Protein AF-A0ABD0MLZ3-F1 (afdb_monomer_lite)

InterPro domains:
  IPR042566 L1 transposable element, C-terminal domain [G3DSA:3.30.250.20] (1-63)

Sequence (71 aa):
RRRAQVRDVIRHLKKKGITARSFYPAQLKISLDSGDKSFSPLADALPTLQELGIALETELSKDAERRPPPD

Foldseek 3Di:
DLQVLLVVLCVVCVVVVWHWDADPPRWIWTQDPVGIDIDPRCVVCVVVCVVVVHDDPPPVVPPVPPDDDDD

Structure (mmCIF, N/CA/C/O backbone):
data_AF-A0ABD0MLZ3-F1
#
_entry.id   AF-A0ABD0MLZ3-F1
#
loop_
_atom_site.group_PDB
_atom_site.id
_atom_site.type_symbol
_atom_site.label_atom_id
_atom_site.label_alt_id
_atom_site.label_comp_id
_atom_site.label_asym_id
_atom_site.label_entity_id
_atom_site.label_seq_id
_atom_site.pdbx_PDB_ins_code
_atom_site.Cartn_x
_atom_site.Cartn_y
_atom_site.Cartn_z
_atom_site.occupancy
_atom_site.B_iso_or_equiv
_atom_site.auth_seq_id
_atom_site.auth_comp_id
_atom_site.auth_asym_id
_atom_site.auth_atom_id
_atom_site.pdbx_PDB_model_num
ATOM 1 N N . ARG A 1 1 ? 4.104 -4.125 -15.209 1.00 67.94 1 ARG A N 1
ATOM 2 C CA . ARG A 1 1 ? 4.340 -5.037 -14.062 1.00 67.94 1 ARG A CA 1
ATOM 3 C C . ARG A 1 1 ? 4.253 -4.289 -12.728 1.00 67.94 1 ARG A C 1
ATOM 5 O O . ARG A 1 1 ? 3.236 -4.442 -12.073 1.00 67.94 1 ARG A O 1
ATOM 12 N N . ARG A 1 2 ? 5.169 -3.359 -12.403 1.00 75.31 2 ARG A N 1
ATOM 13 C CA . ARG A 1 2 ? 5.146 -2.587 -11.131 1.00 75.31 2 ARG A CA 1
ATOM 14 C C . ARG A 1 2 ? 3.816 -1.870 -10.822 1.00 75.31 2 ARG A C 1
ATOM 16 O O . ARG A 1 2 ? 3.251 -2.054 -9.757 1.00 75.31 2 ARG A O 1
ATOM 23 N N . ARG A 1 3 ? 3.241 -1.128 -11.780 1.00 78.62 3 ARG A N 1
ATOM 24 C CA . ARG A 1 3 ? 1.927 -0.465 -11.599 1.00 78.62 3 ARG A CA 1
ATOM 25 C C . ARG A 1 3 ? 0.758 -1.437 -11.388 1.00 78.62 3 ARG A C 1
ATOM 27 O O . ARG A 1 3 ? -0.195 -1.082 -10.707 1.00 78.62 3 ARG A O 1
ATOM 34 N N . ALA A 1 4 ? 0.809 -2.635 -11.976 1.00 82.94 4 ALA A N 1
ATOM 35 C CA . ALA A 1 4 ? -0.226 -3.647 -11.770 1.00 82.94 4 ALA A CA 1
ATOM 36 C C . ALA A 1 4 ? -0.167 -4.179 -10.330 1.00 82.94 4 ALA A C 1
ATOM 38 O O . ALA A 1 4 ? -1.184 -4.154 -9.649 1.00 82.94 4 ALA A O 1
ATOM 39 N N . GLN A 1 5 ? 1.040 -4.479 -9.833 1.00 82.62 5 GLN A N 1
ATOM 40 C CA . GLN A 1 5 ? 1.274 -4.864 -8.436 1.00 82.62 5 GLN A CA 1
ATOM 41 C C . GLN A 1 5 ? 0.776 -3.786 -7.460 1.00 82.62 5 GLN A C 1
ATOM 43 O O . GLN A 1 5 ? 0.028 -4.089 -6.538 1.00 82.62 5 GLN A O 1
ATOM 48 N N . VAL A 1 6 ? 1.096 -2.508 -7.705 1.00 84.94 6 VAL A N 1
ATOM 49 C CA . VAL A 1 6 ? 0.591 -1.389 -6.883 1.00 84.94 6 VAL A CA 1
ATOM 50 C C . VAL A 1 6 ? -0.943 -1.332 -6.896 1.00 84.94 6 VAL A C 1
ATOM 52 O O . VAL A 1 6 ? -1.565 -1.118 -5.858 1.00 84.94 6 VAL A O 1
ATOM 55 N N . ARG A 1 7 ? -1.587 -1.558 -8.049 1.00 87.06 7 ARG A N 1
ATOM 56 C CA . ARG A 1 7 ? -3.058 -1.597 -8.141 1.00 87.06 7 ARG A CA 1
ATOM 57 C C . ARG A 1 7 ? -3.662 -2.779 -7.387 1.00 87.06 7 ARG A C 1
ATOM 59 O O . ARG A 1 7 ? -4.712 -2.604 -6.769 1.00 87.06 7 ARG A O 1
ATOM 66 N N . ASP A 1 8 ? -3.025 -3.94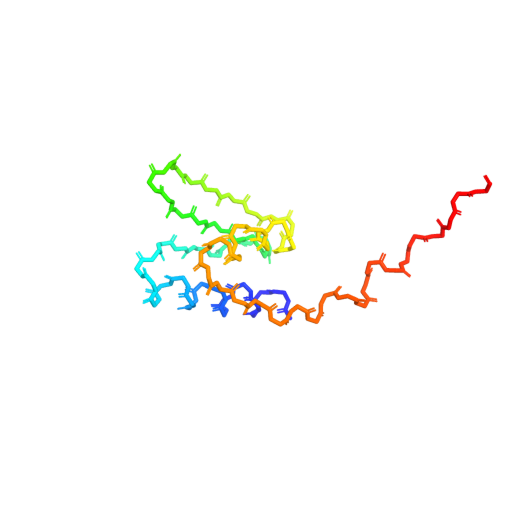6 -7.419 1.00 87.62 8 ASP A N 1
ATOM 67 C CA . ASP A 1 8 ? -3.475 -5.112 -6.657 1.00 87.62 8 ASP A CA 1
ATOM 68 C C . ASP A 1 8 ? -3.356 -4.861 -5.152 1.00 87.62 8 ASP A C 1
ATOM 70 O O . ASP A 1 8 ? -4.319 -5.102 -4.423 1.00 87.62 8 ASP A O 1
ATOM 74 N N . VAL A 1 9 ? -2.258 -4.254 -4.698 1.00 86.31 9 VAL A N 1
ATOM 75 C CA . VAL A 1 9 ? -2.085 -3.810 -3.304 1.00 86.31 9 VAL A CA 1
ATOM 76 C C . VAL A 1 9 ? -3.178 -2.832 -2.890 1.00 86.31 9 VAL A C 1
ATOM 78 O O . VAL A 1 9 ? -3.819 -3.025 -1.861 1.00 86.31 9 VAL A O 1
ATOM 81 N N . ILE A 1 10 ? -3.468 -1.823 -3.717 1.00 89.25 10 ILE A N 1
ATOM 82 C CA . ILE A 1 10 ? -4.553 -0.866 -3.451 1.00 89.25 10 ILE A CA 1
ATOM 83 C C . ILE A 1 10 ? -5.902 -1.582 -3.344 1.00 89.25 10 ILE A C 1
ATOM 85 O O . ILE A 1 10 ? -6.718 -1.221 -2.497 1.00 89.25 10 ILE A O 1
ATOM 89 N N . ARG A 1 11 ? -6.155 -2.611 -4.164 1.00 89.75 11 ARG A N 1
ATOM 90 C CA . ARG A 1 11 ? -7.381 -3.419 -4.065 1.00 89.75 11 ARG A CA 1
ATOM 91 C C . ARG A 1 11 ? -7.468 -4.133 -2.712 1.00 89.75 11 ARG A C 1
ATOM 93 O O . ARG A 1 11 ? -8.547 -4.163 -2.129 1.00 89.75 11 ARG A O 1
ATOM 100 N N . HIS A 1 12 ? -6.359 -4.677 -2.214 1.00 88.69 12 HIS A N 1
ATOM 101 C CA . HIS A 1 12 ? -6.310 -5.358 -0.915 1.00 88.69 12 HIS A CA 1
ATOM 102 C C . HIS A 1 12 ? -6.478 -4.372 0.247 1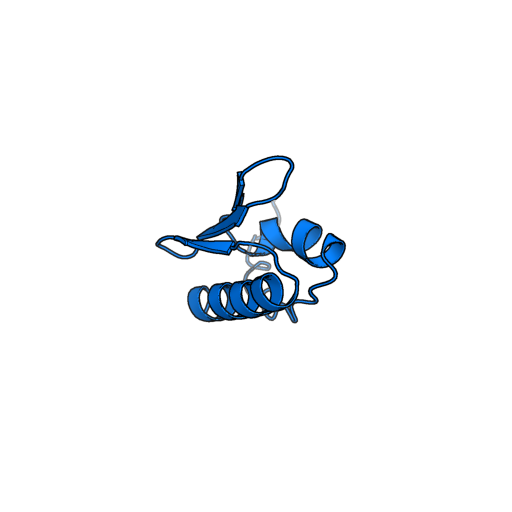.00 88.69 12 HIS A C 1
ATOM 104 O O . HIS A 1 12 ? -7.268 -4.633 1.149 1.00 88.69 12 HIS A O 1
ATOM 110 N N . LEU A 1 13 ? -5.826 -3.207 0.180 1.00 88.44 13 LEU A N 1
ATOM 111 C CA . LEU A 1 13 ? -5.969 -2.132 1.168 1.00 88.44 13 LEU A CA 1
ATOM 112 C C . LEU A 1 13 ? -7.418 -1.637 1.256 1.00 88.44 13 LEU A C 1
ATOM 114 O O . LEU A 1 13 ? -7.980 -1.574 2.346 1.00 88.44 13 LEU A O 1
ATOM 118 N N . LYS A 1 14 ? -8.071 -1.403 0.112 1.00 88.56 14 LYS A N 1
ATOM 119 C CA . LYS A 1 14 ? -9.483 -0.988 0.069 1.00 88.56 14 LYS A CA 1
ATOM 120 C C . LYS A 1 14 ? -10.432 -2.021 0.676 1.00 88.56 14 LYS A C 1
ATOM 122 O O . LYS A 1 14 ? -11.375 -1.633 1.354 1.00 88.56 14 LYS A O 1
ATOM 127 N N . LYS A 1 15 ? -10.181 -3.323 0.474 1.00 88.94 15 LYS A N 1
ATOM 128 C CA . LYS A 1 15 ? -10.966 -4.396 1.117 1.00 88.94 15 LYS A CA 1
ATOM 129 C C . LYS A 1 15 ? -10.862 -4.364 2.646 1.00 88.94 15 LYS A C 1
ATOM 131 O O . LYS A 1 15 ? -11.789 -4.804 3.311 1.00 88.94 15 LYS A O 1
ATOM 136 N N . LYS A 1 16 ? -9.762 -3.836 3.187 1.00 86.25 16 LYS A N 1
ATOM 137 C CA . LYS A 1 16 ? -9.546 -3.642 4.629 1.00 86.25 16 LYS A CA 1
ATOM 138 C C . LYS A 1 16 ? -10.011 -2.271 5.135 1.00 86.25 16 LYS A C 1
ATOM 140 O O . LYS A 1 16 ? -9.751 -1.936 6.281 1.00 86.25 16 LYS A O 1
ATOM 145 N N . GLY A 1 17 ? -10.663 -1.467 4.290 1.00 87.50 17 GLY A N 1
ATOM 146 C CA . GLY A 1 17 ? -11.093 -0.110 4.637 1.00 87.50 17 GLY A CA 1
ATOM 147 C C . GLY A 1 17 ? -9.968 0.931 4.630 1.00 87.50 17 GLY A C 1
ATOM 148 O O . GLY A 1 17 ? -10.194 2.070 5.022 1.00 87.50 17 GLY A O 1
ATOM 149 N N . ILE A 1 18 ? -8.769 0.578 4.157 1.00 88.56 18 ILE A N 1
ATOM 150 C CA . ILE A 1 18 ? -7.615 1.481 4.140 1.00 88.56 18 ILE A CA 1
ATOM 151 C C . ILE A 1 18 ? -7.598 2.261 2.828 1.00 88.56 18 ILE A C 1
ATOM 153 O O . ILE A 1 18 ? -7.643 1.695 1.727 1.00 88.56 18 ILE A O 1
ATOM 157 N N . THR A 1 19 ? -7.494 3.583 2.939 1.00 90.44 19 THR A N 1
ATOM 158 C CA . THR A 1 19 ? -7.427 4.459 1.771 1.00 90.44 19 THR A CA 1
ATOM 159 C C . THR A 1 19 ? -6.027 4.416 1.174 1.00 90.44 19 THR A C 1
ATOM 161 O O . THR A 1 19 ? -5.041 4.742 1.826 1.00 90.44 19 THR A O 1
ATOM 164 N N . ALA A 1 20 ? -5.932 4.031 -0.098 1.00 90.75 20 ALA A N 1
ATOM 165 C CA . ALA A 1 20 ? -4.669 3.999 -0.821 1.00 90.75 20 ALA A CA 1
ATOM 166 C C . ALA A 1 20 ? -4.818 4.500 -2.259 1.00 90.75 20 ALA A C 1
ATOM 168 O O . ALA A 1 20 ? -5.851 4.297 -2.912 1.00 90.75 20 ALA A O 1
ATOM 169 N N . ARG A 1 21 ? -3.771 5.158 -2.762 1.00 90.06 21 ARG A N 1
ATOM 170 C CA . ARG A 1 21 ? -3.698 5.746 -4.105 1.00 90.06 21 ARG A CA 1
ATOM 171 C C . ARG A 1 21 ? -2.389 5.356 -4.788 1.00 90.06 21 ARG A C 1
ATOM 173 O O . ARG A 1 21 ? -1.367 5.171 -4.138 1.00 90.06 21 ARG A O 1
ATOM 180 N N . SER A 1 22 ? -2.429 5.250 -6.115 1.00 87.69 22 SER A N 1
ATOM 181 C CA . SER A 1 22 ? -1.232 5.083 -6.943 1.00 87.69 22 SER A CA 1
ATOM 182 C C . SER A 1 22 ? -0.884 6.427 -7.565 1.00 87.69 22 SER A C 1
ATOM 184 O O . SER A 1 22 ? -1.746 7.027 -8.206 1.00 87.69 22 SER A O 1
ATOM 186 N N . PHE A 1 23 ? 0.369 6.858 -7.438 1.00 85.62 23 PHE A N 1
ATOM 187 C CA . PHE A 1 23 ? 0.908 8.015 -8.157 1.00 85.62 23 PHE A CA 1
ATOM 188 C C . PHE A 1 23 ? 1.916 7.582 -9.224 1.00 85.62 23 PHE A C 1
ATOM 190 O O . PHE A 1 23 ? 2.524 6.508 -9.144 1.00 85.62 23 PHE A O 1
ATOM 197 N N . TYR A 1 24 ? 2.060 8.402 -10.265 1.00 78.00 24 TYR A N 1
ATOM 198 C CA . TYR A 1 24 ? 3.058 8.188 -11.309 1.00 78.00 24 TYR A CA 1
ATOM 199 C C . TYR A 1 24 ? 4.473 8.391 -10.732 1.00 78.00 24 TYR A C 1
ATOM 201 O O . TYR A 1 24 ? 4.659 9.335 -9.969 1.00 78.00 24 TYR A O 1
ATOM 209 N N . PRO A 1 25 ? 5.471 7.551 -11.078 1.00 73.00 25 PRO A N 1
ATOM 210 C CA . PRO A 1 25 ? 5.421 6.455 -12.056 1.00 73.00 25 PRO A CA 1
ATOM 211 C C . PRO A 1 25 ? 5.013 5.068 -11.518 1.00 73.00 25 PRO A C 1
ATOM 213 O O . PRO A 1 25 ? 4.634 4.211 -12.319 1.00 73.00 25 PRO A O 1
ATOM 216 N N . ALA A 1 26 ? 5.057 4.819 -10.206 1.00 84.38 26 ALA A N 1
ATOM 217 C CA . ALA A 1 26 ? 4.556 3.595 -9.553 1.00 84.38 26 ALA A CA 1
ATOM 218 C C . ALA A 1 26 ? 4.583 3.730 -8.017 1.00 84.38 26 ALA A C 1
ATOM 220 O O . ALA A 1 26 ? 4.973 2.797 -7.317 1.00 84.38 26 ALA A O 1
ATOM 221 N N . GLN A 1 27 ? 4.235 4.905 -7.497 1.00 87.44 27 GLN A N 1
ATOM 222 C CA . GLN A 1 27 ? 4.297 5.169 -6.062 1.00 87.44 27 GLN A CA 1
ATOM 223 C C . GLN A 1 27 ? 3.003 4.708 -5.392 1.00 87.44 27 GLN A C 1
ATOM 225 O O . GLN A 1 27 ? 1.911 4.982 -5.902 1.00 87.44 27 GLN A O 1
ATOM 230 N N . LEU A 1 28 ? 3.121 4.019 -4.260 1.00 89.69 28 LEU A N 1
ATOM 231 C CA . LEU A 1 28 ? 1.988 3.643 -3.419 1.00 89.69 28 LEU A CA 1
ATOM 232 C C . LEU A 1 28 ? 1.856 4.673 -2.299 1.00 89.69 28 LEU A C 1
ATOM 234 O O . LEU A 1 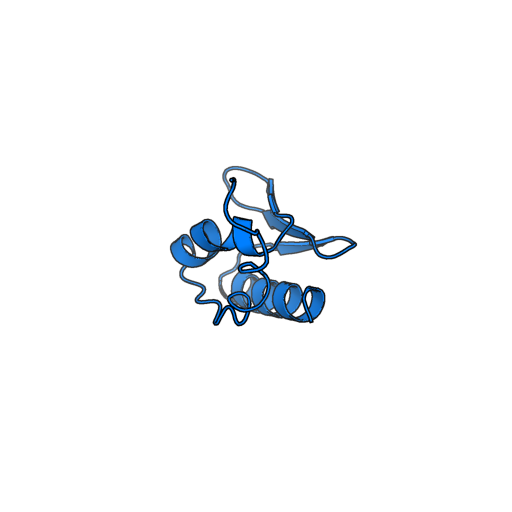28 ? 2.757 4.798 -1.480 1.00 89.69 28 LEU A O 1
ATOM 238 N N . LYS A 1 29 ? 0.735 5.389 -2.245 1.00 91.25 29 LYS A N 1
ATOM 239 C CA . LYS A 1 29 ? 0.389 6.267 -1.125 1.00 91.25 29 LYS A CA 1
ATOM 240 C C . LYS A 1 29 ? -0.690 5.599 -0.282 1.00 91.25 29 LYS A C 1
ATOM 242 O O . LYS A 1 29 ? -1.743 5.263 -0.820 1.00 91.25 29 LYS A O 1
ATOM 247 N N . ILE A 1 30 ? -0.431 5.407 1.005 1.00 91.06 30 ILE A N 1
ATOM 248 C CA . ILE A 1 30 ? -1.358 4.846 1.991 1.00 91.06 30 ILE A CA 1
ATOM 249 C C . ILE A 1 30 ? -1.711 5.960 2.973 1.00 91.06 30 ILE A C 1
ATOM 251 O O . ILE A 1 30 ? -0.818 6.578 3.549 1.00 91.06 30 ILE A O 1
ATOM 255 N N . SER A 1 31 ? -2.999 6.215 3.152 1.00 89.38 31 SER A N 1
ATOM 256 C CA . SER A 1 31 ? -3.506 7.125 4.174 1.00 89.38 31 SER A CA 1
ATOM 257 C C . SER A 1 31 ? -3.868 6.302 5.404 1.00 89.38 31 SER A C 1
ATOM 259 O O . SER A 1 31 ? -4.771 5.465 5.344 1.00 89.38 31 SER A O 1
ATOM 261 N N . LEU A 1 32 ? -3.119 6.510 6.485 1.00 85.38 32 LEU A N 1
ATOM 262 C CA . LEU A 1 32 ? -3.337 5.907 7.799 1.00 85.38 32 LEU A CA 1
ATOM 263 C C . LEU A 1 32 ? -3.738 7.004 8.790 1.00 85.38 32 LEU A C 1
ATOM 265 O O . LEU A 1 32 ? -3.508 8.185 8.533 1.00 85.38 32 LEU A O 1
ATOM 269 N N . ASP A 1 33 ? -4.248 6.618 9.957 1.00 83.69 33 ASP A N 1
ATOM 270 C CA . ASP A 1 33 ? -4.587 7.573 11.024 1.00 83.69 33 ASP A CA 1
ATOM 271 C C . ASP A 1 33 ? -3.349 8.327 11.541 1.00 83.69 33 ASP A C 1
ATOM 273 O O . ASP A 1 33 ? -3.437 9.478 11.958 1.00 83.69 33 ASP A O 1
ATOM 277 N N . SER A 1 34 ? -2.165 7.712 11.435 1.00 84.44 34 SER A N 1
ATOM 278 C CA . SER A 1 34 ? -0.873 8.345 11.738 1.00 84.44 34 SER A CA 1
ATOM 279 C C . SER A 1 34 ? -0.416 9.360 10.680 1.00 84.44 34 SER A C 1
ATOM 281 O O . SER A 1 34 ? 0.654 9.948 10.820 1.00 84.44 34 SER A O 1
ATOM 283 N N . GLY A 1 35 ? -1.158 9.496 9.580 1.00 87.38 35 GLY A N 1
ATOM 284 C CA . GLY A 1 35 ? -0.819 10.329 8.435 1.00 87.38 35 GLY A CA 1
ATOM 285 C C . GLY A 1 35 ? -0.560 9.547 7.147 1.00 87.38 35 GLY A C 1
ATOM 286 O O . GLY A 1 35 ? -0.598 8.315 7.080 1.00 87.38 35 GLY A O 1
ATOM 287 N N . ASP A 1 36 ? -0.288 10.309 6.093 1.00 88.88 36 ASP A N 1
ATOM 288 C CA . ASP A 1 36 ? -0.042 9.796 4.752 1.00 88.88 36 ASP A CA 1
ATOM 289 C C . ASP A 1 36 ? 1.393 9.272 4.597 1.00 88.88 36 ASP A C 1
ATOM 291 O O . ASP A 1 36 ? 2.359 10.025 4.730 1.00 88.88 36 ASP A O 1
ATOM 295 N N . LYS A 1 37 ? 1.544 8.004 4.205 1.00 89.00 37 LYS A N 1
ATOM 296 C CA . LYS A 1 37 ? 2.835 7.402 3.843 1.00 89.00 37 LYS A CA 1
ATOM 297 C C . LYS A 1 37 ? 2.901 7.155 2.343 1.00 89.00 37 LYS A C 1
ATOM 299 O O . LYS A 1 37 ? 1.974 6.597 1.761 1.00 89.00 37 LYS A O 1
ATOM 304 N N . SER A 1 38 ? 3.997 7.561 1.710 1.00 89.31 38 SER A N 1
ATOM 305 C CA . SER A 1 38 ? 4.241 7.324 0.283 1.00 89.31 38 SER A CA 1
ATOM 306 C C . SER A 1 38 ? 5.474 6.448 0.112 1.00 89.31 38 SER A C 1
ATOM 308 O O . SER A 1 38 ? 6.507 6.725 0.711 1.00 89.31 38 SER A O 1
ATOM 310 N N . PHE A 1 39 ? 5.367 5.416 -0.718 1.00 86.69 39 PHE A N 1
ATOM 311 C CA . PHE A 1 39 ? 6.407 4.417 -0.940 1.00 86.69 39 PHE A CA 1
ATOM 312 C C . PHE A 1 39 ? 6.776 4.353 -2.419 1.00 86.69 39 PHE A C 1
ATOM 314 O O . PHE A 1 39 ? 5.904 4.307 -3.297 1.00 86.69 39 PHE A O 1
ATOM 321 N N . SER A 1 40 ? 8.077 4.360 -2.697 1.00 84.69 40 SER A N 1
ATOM 322 C CA . SER A 1 40 ? 8.636 4.318 -4.044 1.00 84.69 40 SER A CA 1
ATOM 323 C C . SER A 1 40 ? 10.089 3.844 -3.960 1.00 84.69 40 SER A C 1
ATOM 325 O O . SER A 1 40 ? 10.962 4.697 -3.800 1.00 84.69 40 SER A O 1
ATOM 327 N N . PRO A 1 41 ? 10.385 2.541 -4.130 1.00 81.00 41 PRO A N 1
ATOM 328 C CA . PRO A 1 41 ? 9.577 1.467 -4.737 1.00 81.00 41 PRO A CA 1
ATOM 329 C C . PRO A 1 41 ? 8.565 0.761 -3.807 1.00 81.00 41 PRO A C 1
ATOM 331 O O . PRO A 1 41 ? 8.534 0.971 -2.604 1.00 81.00 41 PRO A O 1
ATOM 334 N N . LEU A 1 42 ? 7.744 -0.137 -4.377 1.00 80.50 42 LEU A N 1
ATOM 335 C CA . LEU A 1 42 ? 6.780 -0.966 -3.628 1.00 80.50 42 LEU A CA 1
ATOM 336 C C . LEU A 1 42 ? 7.445 -1.859 -2.560 1.00 80.50 42 LEU A C 1
ATOM 338 O O . LEU A 1 42 ? 6.794 -2.209 -1.583 1.00 80.50 42 LEU A O 1
ATOM 342 N N . ALA A 1 43 ? 8.723 -2.207 -2.736 1.00 82.12 43 ALA A N 1
ATOM 343 C CA . ALA A 1 43 ? 9.488 -2.990 -1.767 1.00 82.12 4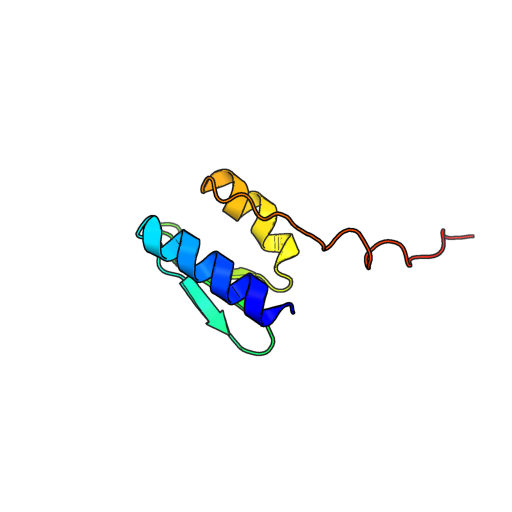3 ALA A CA 1
ATOM 344 C C . ALA A 1 43 ? 9.544 -2.310 -0.387 1.00 82.12 43 ALA A C 1
ATOM 346 O O . ALA A 1 43 ? 9.401 -2.981 0.629 1.00 82.12 43 ALA A O 1
ATOM 347 N N . ASP A 1 44 ? 9.630 -0.980 -0.354 1.00 84.94 44 ASP A N 1
ATOM 348 C CA . ASP A 1 44 ? 9.668 -0.208 0.893 1.00 84.94 44 ASP A CA 1
ATOM 349 C C . ASP A 1 44 ? 8.332 -0.269 1.646 1.00 84.94 44 ASP A C 1
ATOM 351 O O . ASP A 1 44 ? 8.282 -0.078 2.858 1.00 84.94 44 ASP A O 1
ATOM 355 N N . ALA A 1 45 ? 7.236 -0.554 0.933 1.00 84.81 45 ALA A N 1
ATOM 356 C CA . ALA A 1 45 ? 5.921 -0.731 1.531 1.00 84.81 45 ALA A CA 1
ATOM 357 C C . ALA A 1 45 ? 5.719 -2.135 2.115 1.00 84.81 45 ALA A C 1
ATOM 359 O O . ALA A 1 45 ? 4.759 -2.325 2.854 1.00 84.81 45 ALA A O 1
ATOM 360 N N . LEU A 1 46 ? 6.571 -3.120 1.798 1.00 83.56 46 LEU A N 1
ATOM 361 C CA . LEU A 1 46 ? 6.422 -4.501 2.277 1.00 83.56 46 LEU A CA 1
ATOM 362 C C . LEU A 1 46 ? 6.265 -4.629 3.795 1.00 83.56 46 LEU A C 1
ATOM 364 O O . LEU A 1 46 ? 5.304 -5.287 4.191 1.00 83.56 46 LEU A O 1
ATOM 368 N N . PRO A 1 47 ? 7.114 -4.012 4.644 1.00 85.62 47 PRO A N 1
ATOM 369 C CA . PRO A 1 47 ? 6.944 -4.116 6.094 1.00 85.62 47 PRO A CA 1
ATOM 370 C C . PRO A 1 47 ? 5.582 -3.573 6.539 1.00 85.62 47 PRO A C 1
ATOM 372 O O . PRO A 1 47 ? 4.843 -4.247 7.249 1.00 85.62 47 PRO A O 1
ATOM 375 N N . THR A 1 48 ? 5.178 -2.409 6.022 1.00 86.25 48 THR A N 1
ATOM 376 C CA . THR A 1 48 ? 3.863 -1.825 6.324 1.00 86.25 48 THR A CA 1
ATOM 377 C C . THR A 1 48 ? 2.715 -2.698 5.810 1.00 86.25 48 THR A C 1
ATOM 379 O O . THR A 1 48 ? 1.690 -2.832 6.465 1.00 86.25 48 THR A O 1
ATOM 382 N N . LEU A 1 49 ? 2.852 -3.323 4.641 1.00 85.19 49 LEU A N 1
ATOM 383 C CA . LEU A 1 49 ? 1.825 -4.209 4.093 1.00 85.19 49 LEU A CA 1
ATOM 384 C C . LEU A 1 49 ? 1.712 -5.514 4.887 1.00 85.19 49 LEU A C 1
ATOM 386 O O . LEU A 1 49 ? 0.593 -5.977 5.095 1.00 85.19 49 LEU A O 1
ATOM 390 N N . GLN A 1 50 ? 2.824 -6.062 5.383 1.00 85.62 50 GLN A N 1
ATOM 391 C CA . GLN A 1 50 ? 2.831 -7.216 6.286 1.00 85.62 50 GLN A CA 1
ATOM 392 C C . GLN A 1 50 ? 2.161 -6.900 7.624 1.00 85.62 50 GLN A C 1
ATOM 394 O O . GLN A 1 50 ? 1.316 -7.679 8.060 1.00 85.62 50 GLN A O 1
ATOM 399 N N . GLU A 1 51 ? 2.456 -5.743 8.227 1.00 85.88 51 GLU A N 1
ATOM 400 C CA . GLU A 1 51 ? 1.767 -5.257 9.436 1.00 85.88 51 GLU A CA 1
ATOM 401 C C . GLU A 1 51 ? 0.254 -5.139 9.212 1.00 85.88 51 GLU A C 1
ATOM 403 O O . GLU A 1 51 ? -0.553 -5.517 10.058 1.00 85.88 51 GLU A O 1
ATOM 408 N N . LEU A 1 52 ? -0.144 -4.682 8.023 1.00 82.19 52 LEU A N 1
ATOM 409 C CA . LEU A 1 52 ? -1.543 -4.601 7.612 1.00 82.19 52 LEU A CA 1
ATOM 410 C C . LEU A 1 52 ? -2.121 -5.955 7.173 1.00 82.19 52 LEU A C 1
ATOM 412 O O . LEU A 1 52 ? -3.266 -6.000 6.723 1.00 82.19 52 LEU A O 1
ATOM 416 N N . GLY A 1 53 ? -1.368 -7.058 7.264 1.00 80.81 53 GLY A N 1
ATOM 417 C CA . GLY A 1 53 ? -1.775 -8.421 6.908 1.00 80.81 53 GLY A CA 1
ATOM 418 C C . GLY A 1 53 ? -2.022 -8.638 5.411 1.00 80.81 53 GLY A C 1
ATOM 419 O O . GLY A 1 53 ? -2.939 -9.373 5.037 1.00 80.81 53 GLY A O 1
ATOM 420 N N . ILE A 1 54 ? -1.313 -7.915 4.548 1.00 81.25 54 ILE A N 1
ATOM 421 C CA . ILE A 1 54 ? -1.344 -8.055 3.089 1.00 81.25 54 ILE A CA 1
ATOM 422 C C . ILE A 1 54 ? -0.066 -8.779 2.673 1.00 81.25 54 ILE A C 1
ATOM 424 O O . ILE A 1 54 ? 1.016 -8.196 2.649 1.00 81.25 54 ILE A O 1
ATOM 428 N N . ALA A 1 55 ? -0.199 -10.058 2.325 1.00 68.38 55 ALA A N 1
ATOM 429 C CA . ALA A 1 55 ? 0.886 -10.820 1.732 1.00 68.38 55 ALA A CA 1
ATOM 430 C C . ALA A 1 55 ? 1.008 -10.440 0.253 1.00 68.38 55 ALA A C 1
ATOM 432 O O . ALA A 1 55 ? 0.118 -10.717 -0.551 1.00 68.38 55 ALA A O 1
ATOM 433 N N . LEU A 1 56 ? 2.101 -9.772 -0.103 1.00 67.31 56 LEU A N 1
ATOM 434 C CA . LEU A 1 56 ? 2.517 -9.681 -1.493 1.00 67.31 56 LEU A CA 1
ATOM 435 C C . LEU A 1 56 ? 3.381 -10.901 -1.796 1.00 67.31 56 LEU A C 1
ATOM 437 O O . LEU A 1 56 ? 4.458 -11.039 -1.225 1.00 67.31 56 LEU A O 1
ATOM 441 N N . GLU A 1 57 ? 2.942 -11.750 -2.723 1.00 56.97 57 GLU A N 1
ATOM 442 C CA . GLU A 1 57 ? 3.839 -12.674 -3.421 1.00 56.97 57 GLU A CA 1
ATOM 443 C C . GLU A 1 57 ? 4.771 -11.830 -4.296 1.00 56.97 57 GLU A C 1
ATOM 445 O O . GLU A 1 57 ? 4.526 -11.550 -5.473 1.00 56.97 57 GLU A O 1
ATOM 450 N N . THR A 1 58 ? 5.807 -11.275 -3.676 1.00 52.22 58 THR A N 1
ATOM 451 C CA . THR A 1 58 ? 6.798 -10.471 -4.370 1.00 52.22 58 THR A CA 1
ATOM 452 C C . THR A 1 58 ? 7.692 -11.368 -5.212 1.00 52.22 58 THR A C 1
ATOM 454 O O . THR A 1 58 ? 8.778 -11.752 -4.797 1.00 52.22 58 THR A O 1
ATOM 457 N N . GLU A 1 59 ? 7.301 -11.565 -6.468 1.00 45.97 59 GLU A N 1
ATOM 458 C CA . GLU A 1 59 ? 8.190 -11.843 -7.610 1.00 45.97 59 GLU A CA 1
ATOM 459 C C . GLU A 1 59 ? 9.133 -10.637 -7.886 1.00 45.97 59 GLU A C 1
ATOM 461 O O . GLU A 1 59 ? 9.296 -10.186 -9.020 1.00 45.97 59 GLU A O 1
ATOM 466 N N . LEU A 1 60 ? 9.690 -10.013 -6.840 1.00 50.53 60 LEU A N 1
ATOM 467 C CA . LEU A 1 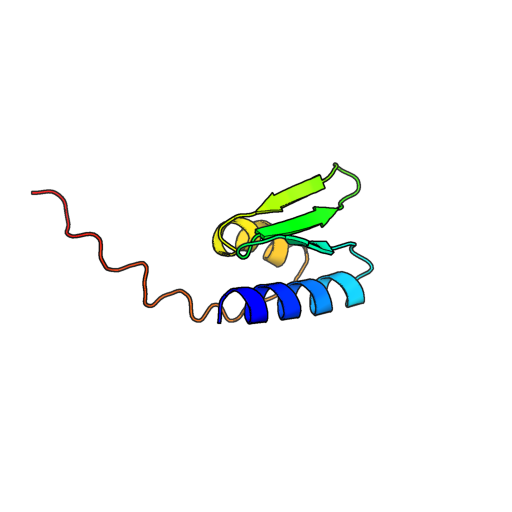60 ? 10.669 -8.918 -6.926 1.00 50.53 60 LEU A CA 1
ATOM 468 C C . LEU A 1 60 ? 12.096 -9.397 -6.615 1.00 50.53 60 LEU A C 1
ATOM 470 O O . LEU A 1 60 ? 13.046 -8.647 -6.831 1.00 50.53 60 LEU A O 1
ATOM 474 N N . SER A 1 61 ? 12.269 -10.658 -6.213 1.00 46.62 61 SER A N 1
ATOM 475 C CA . SER A 1 61 ? 13.569 -11.250 -5.869 1.00 46.62 61 SER A CA 1
ATOM 476 C C . SER A 1 61 ? 14.446 -11.642 -7.066 1.00 46.62 61 SER A C 1
ATOM 478 O O . SER A 1 61 ? 15.403 -12.379 -6.879 1.00 46.62 61 SER A O 1
ATOM 480 N N . LYS A 1 62 ? 14.164 -11.187 -8.297 1.00 44.16 62 LYS A N 1
ATOM 481 C CA . LYS A 1 62 ? 15.036 -11.482 -9.456 1.00 44.16 62 LYS A CA 1
ATOM 482 C C . LYS A 1 62 ? 15.848 -10.299 -9.983 1.00 44.16 62 LYS A C 1
ATOM 484 O O . LYS A 1 62 ? 16.798 -10.528 -10.719 1.00 44.16 62 LYS A O 1
ATOM 489 N N . ASP A 1 63 ? 15.548 -9.064 -9.573 1.00 43.41 63 ASP A N 1
ATOM 490 C CA . ASP A 1 63 ? 16.264 -7.879 -10.081 1.00 43.41 63 ASP A CA 1
ATOM 491 C C . ASP A 1 63 ? 17.213 -7.225 -9.055 1.00 43.41 63 ASP A C 1
ATOM 493 O O . ASP A 1 63 ? 17.971 -6.326 -9.416 1.00 43.41 63 ASP A O 1
ATOM 497 N N . ALA A 1 64 ? 17.203 -7.650 -7.785 1.00 48.25 64 ALA A N 1
ATOM 498 C CA . ALA A 1 64 ? 18.086 -7.087 -6.753 1.00 48.25 64 ALA A CA 1
ATOM 499 C C . ALA A 1 64 ? 19.497 -7.713 -6.730 1.00 48.25 64 ALA A C 1
ATOM 501 O O . ALA A 1 64 ? 20.404 -7.141 -6.130 1.00 48.25 64 ALA A O 1
ATOM 502 N N . GLU A 1 65 ? 19.718 -8.825 -7.437 1.00 47.12 65 GLU A N 1
ATOM 503 C CA . GLU A 1 65 ? 21.000 -9.546 -7.481 1.00 47.12 65 GLU A CA 1
ATOM 504 C C . GLU A 1 65 ? 21.844 -9.161 -8.711 1.00 47.12 65 GLU A C 1
ATOM 506 O O . GLU A 1 65 ? 22.378 -9.987 -9.444 1.00 47.12 65 GLU A O 1
ATOM 511 N N . ARG A 1 66 ? 21.933 -7.852 -8.972 1.00 47.25 66 ARG A N 1
ATOM 512 C CA . ARG A 1 66 ? 22.908 -7.246 -9.900 1.00 47.25 66 ARG A CA 1
ATOM 513 C C . ARG A 1 66 ? 23.673 -6.106 -9.228 1.00 47.25 66 ARG A C 1
ATOM 515 O O . ARG A 1 66 ? 23.869 -5.044 -9.813 1.00 47.25 66 ARG A O 1
ATOM 522 N N . ARG A 1 67 ? 24.111 -6.304 -7.985 1.00 55.66 67 ARG A N 1
ATOM 523 C CA . ARG A 1 67 ? 25.270 -5.560 -7.478 1.00 55.66 67 ARG A CA 1
ATOM 524 C C . ARG A 1 67 ? 26.462 -6.512 -7.520 1.00 55.66 67 ARG A C 1
ATOM 526 O O . ARG A 1 67 ? 26.375 -7.550 -6.867 1.00 55.66 67 ARG A O 1
ATOM 533 N N . PRO A 1 68 ? 27.524 -6.226 -8.292 1.00 61.03 68 PRO A N 1
ATOM 534 C CA . PRO A 1 68 ? 28.767 -6.952 -8.102 1.00 61.03 68 PRO A CA 1
ATOM 535 C C . PRO A 1 68 ? 29.274 -6.683 -6.672 1.00 61.03 68 PRO A C 1
ATOM 537 O O . PRO A 1 68 ? 29.032 -5.589 -6.142 1.00 61.03 68 PRO A O 1
ATOM 540 N N . PRO A 1 69 ? 29.906 -7.672 -6.021 1.00 64.94 69 PRO A N 1
ATOM 541 C CA . PRO A 1 69 ? 30.554 -7.456 -4.735 1.00 64.94 69 PRO A CA 1
ATOM 542 C C . PRO A 1 69 ? 31.630 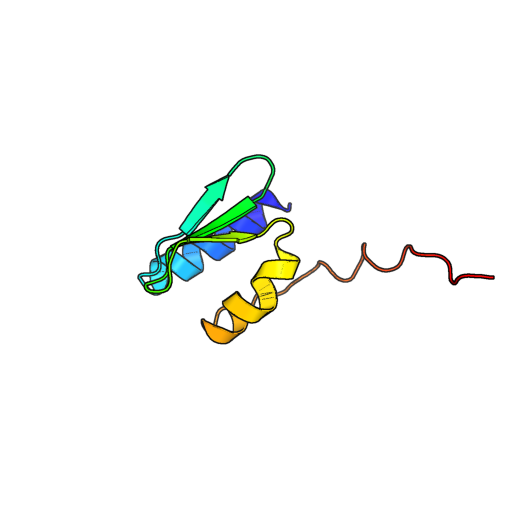-6.365 -4.886 1.00 64.94 69 PRO A C 1
ATOM 544 O O . PRO A 1 69 ? 32.235 -6.274 -5.956 1.00 64.94 69 PRO A O 1
ATOM 547 N N . PRO A 1 70 ? 31.837 -5.505 -3.873 1.00 69.75 70 PRO A N 1
ATOM 548 C CA . PRO A 1 70 ? 32.978 -4.597 -3.881 1.00 69.75 70 PRO A CA 1
ATOM 549 C C . PRO A 1 70 ? 34.281 -5.410 -3.822 1.00 69.75 70 PRO A C 1
ATOM 551 O O . PRO A 1 70 ? 34.325 -6.418 -3.113 1.00 69.75 70 PRO A O 1
ATOM 554 N N . ASP A 1 71 ? 35.274 -4.965 -4.600 1.00 64.50 71 ASP A N 1
ATOM 555 C CA . ASP A 1 71 ? 36.626 -5.539 -4.715 1.00 64.50 71 ASP A CA 1
ATOM 556 C C . ASP A 1 71 ? 37.360 -5.670 -3.368 1.00 64.50 71 ASP A C 1
ATOM 558 O O . ASP A 1 71 ? 37.206 -4.766 -2.507 1.00 64.50 71 ASP A O 1
#

Radius of gyration: 13.44 Å; chains: 1; bounding box: 48×23×26 Å

Secondary structure (DSSP, 8-state):
-HHHHHHHHHHHHHHTT-EEEEETTTEEEEEETTEEEEESSGGGGHHHHHHTT-----TTTTSS--PPPP-

Organism: Cirrhinus mrigala (NCBI:txid683832)

pLDDT: mean 78.05, std 14.25, range [43.41, 91.25]